Protein AF-A0A2R7LPU3-F1 (afdb_monomer)

Sequence (100 aa):
MRRVLALLLVSAALASQAGAAPKPVAQPRPAASAVTETQSVLPPLIPLAQARGGGDASQCRASCARTYYFCKAGTEDDSCPGQFGQCNARCTATYRRPGT

Mean predicted aligned error: 19.31 Å

Solvent-accessible surface area (backbone atoms only — not comparable to full-atom values): 6733 Å² total; per-residue (Å²): 114,75,69,61,56,54,55,57,59,60,63,62,69,77,70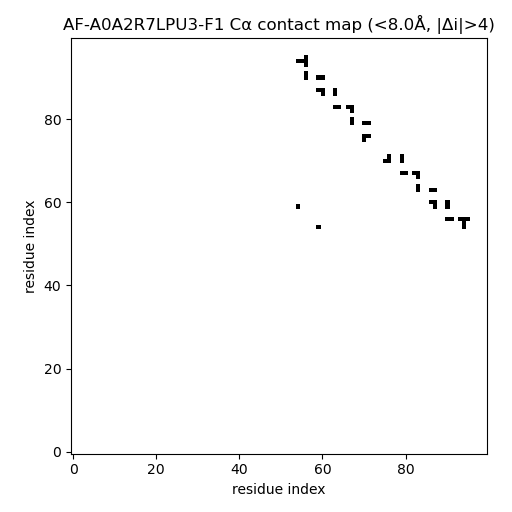,81,84,71,89,82,75,88,81,88,83,86,83,85,86,82,82,89,81,79,92,72,88,72,84,77,81,76,77,79,80,75,75,73,71,72,75,72,79,86,64,51,45,66,60,47,40,54,52,35,48,53,52,32,53,51,41,53,73,76,37,98,50,85,58,35,64,58,55,35,51,52,45,40,52,50,27,49,66,74,48,55,73,90,88,124

Structure (mmCIF, N/CA/C/O backbone):
data_AF-A0A2R7LPU3-F1
#
_entry.id   AF-A0A2R7LPU3-F1
#
loop_
_atom_site.group_PDB
_atom_site.id
_atom_site.type_symbol
_atom_site.label_atom_id
_atom_site.label_alt_id
_atom_site.label_comp_id
_atom_site.label_asym_id
_atom_site.label_entity_id
_atom_site.label_seq_id
_atom_site.pdbx_PDB_ins_code
_atom_site.Cartn_x
_atom_site.Cartn_y
_atom_site.Cartn_z
_atom_site.occupancy
_atom_site.B_iso_or_equiv
_atom_site.auth_seq_id
_atom_site.auth_comp_id
_atom_site.auth_asym_id
_atom_site.auth_atom_id
_atom_site.pdbx_PDB_model_num
ATOM 1 N N . MET A 1 1 ? 19.904 25.163 -18.626 1.00 52.00 1 MET A N 1
ATOM 2 C CA . MET A 1 1 ? 19.034 26.275 -18.173 1.00 52.00 1 MET A CA 1
ATOM 3 C C . MET A 1 1 ? 17.543 26.032 -18.449 1.00 52.00 1 MET A C 1
ATOM 5 O O . MET A 1 1 ? 16.775 25.958 -17.504 1.00 52.00 1 MET A O 1
ATOM 9 N N . ARG A 1 2 ? 17.107 25.839 -19.707 1.00 57.81 2 ARG A N 1
ATOM 10 C CA . ARG A 1 2 ? 15.673 25.747 -20.087 1.00 57.81 2 ARG A CA 1
ATOM 11 C C . ARG A 1 2 ? 14.900 24.559 -19.475 1.00 57.81 2 ARG A C 1
ATOM 13 O O . ARG A 1 2 ? 13.715 24.678 -19.203 1.00 57.81 2 ARG A O 1
ATOM 20 N N . ARG A 1 3 ? 15.586 23.437 -19.212 1.00 58.78 3 ARG A N 1
ATOM 21 C CA . ARG A 1 3 ? 15.003 22.229 -18.588 1.00 58.78 3 ARG A CA 1
ATOM 22 C C . ARG A 1 3 ? 14.752 22.374 -17.082 1.00 58.78 3 ARG A C 1
ATOM 24 O O . ARG A 1 3 ? 13.805 21.798 -16.572 1.00 58.78 3 ARG A O 1
ATOM 31 N N . VAL A 1 4 ? 15.552 23.193 -16.395 1.00 66.19 4 VAL A N 1
ATOM 32 C CA . VAL A 1 4 ? 15.377 23.489 -14.961 1.00 66.19 4 VAL A CA 1
ATOM 33 C C . VAL A 1 4 ? 14.138 24.363 -14.746 1.00 66.19 4 VAL A C 1
ATOM 35 O O . VAL A 1 4 ? 13.370 24.141 -13.819 1.00 66.19 4 VAL A O 1
ATOM 38 N N . LEU A 1 5 ? 13.887 25.293 -15.673 1.00 60.00 5 LEU A N 1
ATOM 39 C CA . LEU A 1 5 ? 12.687 26.133 -15.680 1.00 60.00 5 LEU A CA 1
ATOM 40 C C . LEU A 1 5 ? 11.386 25.328 -15.844 1.00 60.00 5 LEU A C 1
ATOM 42 O O . LEU A 1 5 ? 10.386 25.664 -15.221 1.00 60.00 5 LEU A O 1
ATOM 46 N N . ALA A 1 6 ? 11.398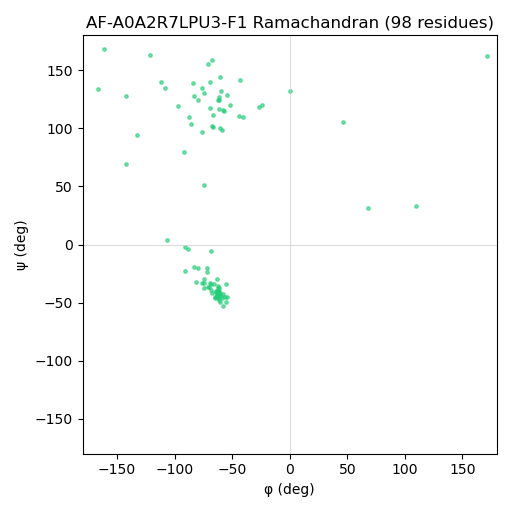 24.247 -16.628 1.00 62.00 6 ALA A N 1
ATOM 47 C CA . ALA A 1 6 ? 10.220 23.396 -16.812 1.00 62.00 6 ALA A CA 1
ATOM 48 C C . ALA A 1 6 ? 9.866 22.587 -15.548 1.00 62.00 6 ALA A C 1
ATOM 50 O O . ALA A 1 6 ? 8.693 22.438 -15.222 1.00 62.00 6 ALA A O 1
ATOM 51 N N . LEU A 1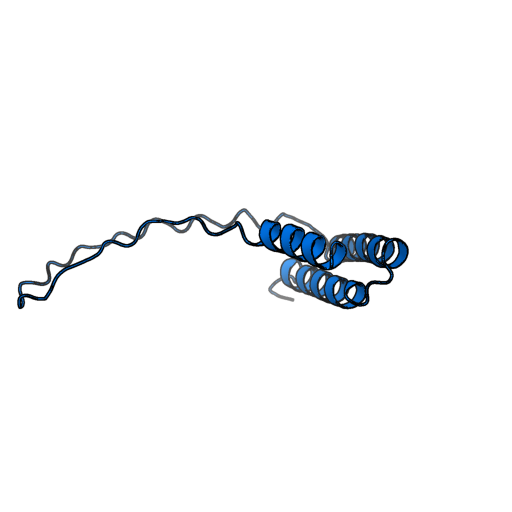 7 ? 10.873 22.121 -14.801 1.00 59.94 7 LEU A N 1
ATOM 52 C CA . LEU A 1 7 ? 10.684 21.377 -13.547 1.00 59.94 7 LEU A CA 1
ATOM 53 C C . LEU A 1 7 ? 10.107 22.248 -12.418 1.00 59.94 7 LEU A C 1
ATOM 55 O O . LEU A 1 7 ? 9.297 21.772 -11.621 1.00 59.94 7 LEU A O 1
ATOM 59 N N . LEU A 1 8 ? 10.471 23.533 -12.382 1.00 60.50 8 LEU A N 1
ATOM 60 C CA . LEU A 1 8 ? 9.927 24.500 -11.420 1.00 60.50 8 LEU A CA 1
ATOM 61 C C . LEU A 1 8 ? 8.448 24.832 -11.677 1.00 60.50 8 LEU A C 1
ATOM 63 O O . LEU A 1 8 ? 7.693 25.042 -10.733 1.00 60.50 8 LEU A O 1
ATOM 67 N N . LEU A 1 9 ? 8.007 24.840 -12.938 1.00 60.81 9 LEU A N 1
ATOM 68 C CA . LEU A 1 9 ? 6.610 25.137 -13.280 1.00 60.81 9 LEU A CA 1
ATOM 69 C C . LEU A 1 9 ? 5.658 23.978 -12.942 1.00 60.81 9 LEU A C 1
ATOM 71 O O . LEU A 1 9 ? 4.522 24.217 -12.544 1.00 60.81 9 LEU A O 1
ATOM 75 N N . VAL A 1 10 ? 6.118 22.727 -13.050 1.00 62.03 10 VAL A N 1
ATOM 76 C CA . VAL A 1 10 ? 5.293 21.536 -12.763 1.00 62.03 10 VAL A CA 1
ATOM 77 C C . VAL A 1 10 ? 5.120 21.303 -11.257 1.00 62.03 10 VAL A C 1
ATOM 79 O O . VAL A 1 10 ? 4.056 20.876 -10.815 1.00 62.03 10 VAL A O 1
ATOM 82 N N . SER A 1 11 ? 6.124 21.644 -10.447 1.00 56.56 11 SER A N 1
ATOM 83 C CA . SER A 1 11 ? 6.059 21.507 -8.983 1.00 56.56 11 SER A CA 1
ATOM 84 C C . SER A 1 11 ? 5.127 22.531 -8.317 1.00 56.56 11 SER A C 1
ATOM 86 O O . SER A 1 11 ? 4.565 22.244 -7.262 1.00 56.56 11 SER A O 1
ATOM 88 N N . ALA A 1 12 ? 4.872 23.676 -8.956 1.00 55.94 12 ALA A N 1
ATOM 89 C CA . ALA A 1 12 ? 3.936 24.682 -8.449 1.00 55.94 12 ALA A CA 1
ATOM 90 C C . ALA A 1 12 ? 2.450 24.269 -8.558 1.00 55.94 12 ALA A C 1
ATOM 92 O O . ALA A 1 12 ? 1.616 24.812 -7.836 1.00 55.94 12 ALA A O 1
ATOM 93 N N . ALA A 1 13 ? 2.099 23.301 -9.415 1.00 54.22 13 ALA A N 1
ATOM 94 C CA . ALA A 1 13 ? 0.701 22.935 -9.667 1.00 54.22 13 ALA A CA 1
ATOM 95 C C . ALA A 1 13 ? 0.099 21.956 -8.636 1.00 54.22 13 ALA A C 1
ATOM 97 O O . ALA A 1 13 ? -1.122 21.885 -8.510 1.00 54.22 13 ALA A O 1
ATOM 98 N N . LEU A 1 14 ? 0.916 21.219 -7.870 1.00 50.94 14 LEU A N 1
ATOM 99 C CA . LEU A 1 14 ? 0.418 20.236 -6.889 1.00 50.94 14 LEU A CA 1
ATOM 100 C C . LEU A 1 14 ? 0.151 20.818 -5.486 1.00 50.94 14 LEU A C 1
ATOM 102 O O . LEU A 1 14 ? -0.363 20.107 -4.627 1.00 50.94 14 LEU A O 1
ATOM 106 N N . ALA A 1 15 ? 0.456 22.097 -5.241 1.00 50.44 15 ALA A N 1
ATOM 107 C CA . ALA A 1 15 ? 0.318 22.718 -3.918 1.00 50.44 15 ALA A CA 1
ATOM 108 C C . ALA A 1 15 ? -1.048 23.393 -3.655 1.00 50.44 15 ALA A C 1
ATOM 110 O O . ALA A 1 15 ? -1.288 23.890 -2.555 1.00 50.44 15 ALA A O 1
ATOM 111 N N . SER A 1 16 ? -1.977 23.413 -4.617 1.00 48.66 16 SER A N 1
ATOM 112 C CA . SER A 1 16 ? -3.294 24.040 -4.43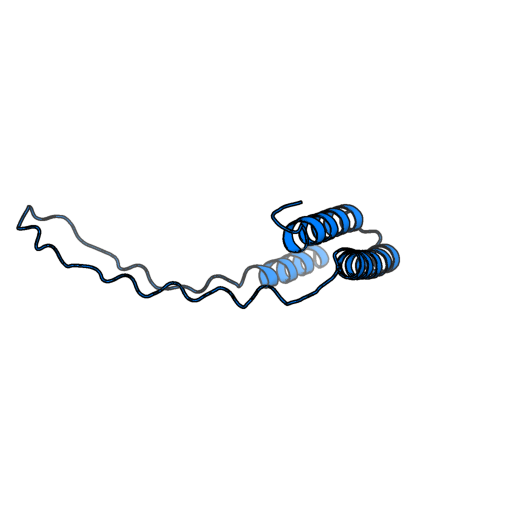3 1.00 48.66 16 SER A CA 1
ATOM 113 C C . SER A 1 16 ? -4.344 23.049 -3.920 1.00 48.66 16 SER A C 1
ATOM 115 O O . SER A 1 16 ? -5.181 22.560 -4.671 1.00 48.66 16 SER A O 1
ATOM 117 N N . GLN A 1 17 ? -4.316 22.783 -2.615 1.00 51.38 17 GLN A N 1
ATOM 118 C CA . GLN A 1 17 ? -5.499 22.470 -1.797 1.00 51.38 17 GLN A CA 1
ATOM 119 C C . GLN A 1 17 ? -5.318 23.134 -0.426 1.00 51.38 17 GLN A C 1
ATOM 121 O O . GLN A 1 17 ? -5.105 22.483 0.590 1.00 51.38 17 GLN A O 1
ATOM 126 N N . ALA A 1 18 ? -5.375 24.461 -0.399 1.00 47.53 18 ALA A N 1
ATOM 127 C CA . ALA A 1 18 ? -5.532 25.214 0.836 1.00 47.53 18 ALA A CA 1
ATOM 128 C C . ALA A 1 18 ? -6.627 26.254 0.594 1.00 47.53 18 ALA A C 1
ATOM 130 O O . ALA A 1 18 ? -6.382 27.320 0.035 1.00 47.53 18 ALA A O 1
ATOM 131 N N . GLY A 1 19 ? -7.864 25.901 0.950 1.00 43.28 19 GLY A N 1
ATOM 132 C CA . GLY A 1 19 ? -8.956 26.862 1.034 1.00 43.28 19 GLY A CA 1
ATOM 133 C C . GLY A 1 19 ? -8.605 27.910 2.086 1.00 43.28 19 GLY A C 1
ATOM 134 O O . GLY A 1 19 ? -8.414 27.582 3.254 1.00 43.28 19 GLY A O 1
ATOM 135 N N . ALA A 1 20 ? -8.466 29.160 1.657 1.00 48.09 20 ALA A N 1
ATOM 136 C CA . ALA A 1 20 ? -8.228 30.292 2.535 1.00 48.09 20 ALA A CA 1
ATOM 137 C C . ALA A 1 20 ? -9.560 30.797 3.105 1.00 48.09 20 ALA A C 1
ATOM 139 O O . ALA A 1 20 ? -10.472 31.131 2.351 1.00 48.09 20 ALA A O 1
ATOM 140 N N . ALA A 1 21 ? -9.638 30.924 4.428 1.00 47.50 21 ALA A N 1
ATOM 141 C CA . ALA A 1 21 ? -10.517 31.891 5.075 1.00 47.50 21 ALA A CA 1
ATOM 142 C C . ALA A 1 21 ? -9.632 33.007 5.670 1.00 47.50 21 ALA A C 1
ATOM 144 O O . ALA A 1 21 ? -8.579 32.703 6.242 1.00 47.50 21 ALA A O 1
ATOM 145 N N . PRO A 1 22 ? -9.993 34.290 5.496 1.00 51.66 22 PRO A N 1
ATOM 146 C CA . PRO A 1 22 ? -9.126 35.416 5.829 1.00 51.66 22 PRO A CA 1
ATOM 147 C C . PRO A 1 22 ? -8.930 35.578 7.344 1.00 51.66 22 PRO A C 1
ATOM 149 O O . PRO A 1 22 ? -9.869 35.453 8.127 1.00 51.66 22 PRO A O 1
ATOM 152 N N . LYS A 1 23 ? -7.695 35.903 7.747 1.00 56.78 23 LYS A N 1
ATOM 153 C CA . LYS A 1 23 ? -7.333 36.344 9.104 1.00 56.78 23 LYS A CA 1
ATOM 154 C C . LYS A 1 23 ? -7.677 37.830 9.274 1.00 56.78 23 LYS A C 1
ATOM 156 O O . LYS A 1 23 ? -7.134 38.639 8.522 1.00 56.78 23 LYS A O 1
ATOM 161 N N . PRO A 1 24 ? -8.478 38.220 10.277 1.00 50.12 24 PRO A N 1
ATOM 162 C CA . PRO A 1 24 ? -8.613 39.621 10.655 1.00 50.12 24 PRO A CA 1
ATOM 163 C C . PRO A 1 24 ? -7.383 40.103 11.449 1.00 50.12 24 PRO A C 1
ATOM 165 O O . PRO A 1 24 ? -6.914 39.432 12.367 1.00 50.12 24 PRO A O 1
ATOM 168 N N . VAL A 1 25 ? -6.889 41.288 11.093 1.00 54.34 25 VAL A N 1
ATOM 169 C CA . VAL A 1 25 ? -5.934 42.160 11.815 1.00 54.34 25 VAL A CA 1
ATOM 170 C C . VAL A 1 25 ? -6.766 43.388 12.227 1.00 54.34 25 VAL A C 1
ATOM 172 O O . VAL A 1 25 ? -7.575 43.820 11.415 1.00 54.34 25 VAL A O 1
ATOM 175 N N . ALA A 1 26 ? -6.705 44.040 13.392 1.00 53.25 26 ALA A N 1
ATOM 176 C CA . ALA A 1 26 ? -5.919 44.002 14.632 1.00 53.25 26 ALA A CA 1
ATOM 177 C C . ALA A 1 26 ? -6.717 44.761 15.726 1.00 53.25 26 ALA A C 1
ATOM 179 O O . ALA A 1 26 ? -7.628 45.499 15.367 1.00 53.25 26 ALA A O 1
ATOM 180 N N . GLN A 1 27 ? -6.335 44.678 17.014 1.00 50.06 27 GLN A N 1
ATOM 181 C CA . GLN A 1 27 ? -5.986 45.839 17.878 1.00 50.06 27 GLN A CA 1
ATOM 182 C C . GLN A 1 27 ? -5.798 45.463 19.372 1.00 50.06 27 GLN A C 1
ATOM 184 O O . GLN A 1 27 ? -6.195 44.371 19.779 1.00 50.06 27 GLN A O 1
ATOM 189 N N . PRO A 1 28 ? -5.135 46.325 20.181 1.00 53.31 28 PRO A N 1
ATOM 190 C CA . PRO A 1 28 ? -4.724 46.041 21.556 1.00 53.31 28 PRO A CA 1
ATOM 191 C C . PRO A 1 28 ? -5.883 45.964 22.565 1.00 53.31 28 PRO A C 1
ATOM 193 O O . PRO A 1 28 ? -6.929 46.582 22.405 1.00 53.31 28 PRO A O 1
ATOM 196 N N . ARG A 1 29 ? -5.616 45.224 23.646 1.00 49.22 29 ARG A N 1
ATOM 197 C CA . ARG A 1 29 ? -6.437 44.949 24.842 1.00 49.22 29 ARG A CA 1
ATOM 198 C C . ARG A 1 29 ? -7.183 46.171 25.421 1.00 49.22 29 ARG A C 1
ATOM 200 O O . ARG A 1 29 ? -6.558 47.208 25.632 1.00 49.22 29 ARG A O 1
ATOM 207 N N . PRO A 1 30 ? -8.426 45.972 25.900 1.00 46.56 30 PRO A N 1
ATOM 208 C CA . PRO A 1 30 ? -8.807 46.453 27.232 1.00 46.56 30 PRO A CA 1
ATOM 209 C C . PRO A 1 30 ? -9.286 45.319 28.152 1.00 46.56 30 PRO A C 1
ATOM 211 O O . PRO A 1 30 ? -9.543 44.193 27.733 1.00 46.56 30 PRO A O 1
ATOM 214 N N . ALA A 1 31 ? -9.300 45.623 29.446 1.00 51.03 31 ALA A N 1
ATOM 215 C CA . ALA A 1 31 ? -9.547 44.714 30.555 1.00 51.03 31 ALA A CA 1
ATOM 216 C C . ALA A 1 31 ? -10.983 44.151 30.627 1.00 51.03 31 ALA A C 1
ATOM 218 O O . ALA A 1 31 ? -11.923 44.722 30.091 1.00 51.03 31 ALA A O 1
ATOM 219 N N . ALA A 1 32 ? -11.063 43.020 31.339 1.00 57.16 32 ALA A N 1
ATOM 220 C CA . ALA A 1 32 ? -12.199 42.297 31.918 1.00 57.16 32 ALA A CA 1
ATOM 221 C C . ALA A 1 32 ? -13.625 42.847 31.722 1.00 57.16 32 ALA A C 1
ATOM 223 O O . ALA A 1 32 ? -13.913 43.968 32.127 1.00 57.16 32 ALA A O 1
ATOM 224 N N . SER A 1 33 ? -14.552 41.967 31.311 1.00 48.00 33 SER A N 1
ATOM 225 C CA . SER A 1 33 ? -15.890 41.851 31.919 1.00 48.00 33 SER A CA 1
ATOM 226 C C . SER A 1 33 ? -16.622 40.567 31.496 1.00 48.00 33 SER A C 1
ATOM 228 O O . SER A 1 33 ? -16.650 40.219 30.322 1.00 48.00 33 SER A O 1
ATOM 230 N N . ALA A 1 34 ? -17.194 39.910 32.512 1.00 53.84 34 ALA A N 1
ATOM 231 C CA . ALA A 1 34 ? -18.290 38.932 32.538 1.00 53.84 34 ALA A CA 1
ATOM 232 C C . ALA A 1 34 ? -18.290 37.766 31.524 1.00 53.84 34 ALA A C 1
ATOM 234 O O . ALA A 1 34 ? -18.700 37.897 30.373 1.00 53.84 34 ALA A O 1
ATOM 235 N N . VAL A 1 35 ? -17.961 36.569 32.025 1.00 48.88 35 VAL A N 1
ATOM 236 C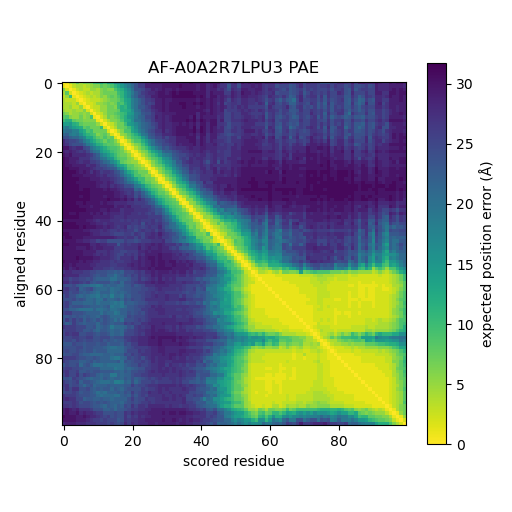 CA . VAL A 1 35 ? -18.279 35.289 31.377 1.00 48.88 35 VAL A CA 1
ATOM 237 C C . VAL A 1 35 ? -19.800 35.115 31.38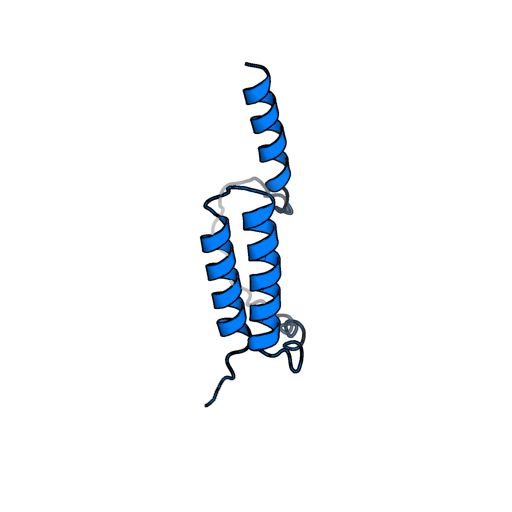6 1.00 48.88 35 VAL A C 1
ATOM 239 O O . VAL A 1 35 ? -20.387 34.765 32.404 1.00 48.88 35 VAL A O 1
ATOM 242 N N . THR A 1 36 ? -20.441 35.383 30.252 1.00 51.94 36 THR A N 1
ATOM 243 C CA . THR A 1 36 ? -21.780 34.862 29.963 1.00 51.94 36 THR A CA 1
ATOM 244 C C . THR A 1 36 ? -21.582 33.495 29.323 1.00 51.94 36 THR A C 1
ATOM 246 O O . THR A 1 36 ? -21.065 33.401 28.207 1.00 51.94 36 THR A O 1
ATOM 249 N N . GLU A 1 37 ? -21.934 32.434 30.050 1.00 59.75 37 GLU A N 1
ATOM 250 C CA . GLU A 1 37 ? -21.933 31.060 29.545 1.00 59.75 37 GLU A CA 1
ATOM 251 C C . GLU A 1 37 ? -22.872 30.962 28.339 1.00 59.75 37 GLU A C 1
ATOM 253 O O . GLU A 1 37 ? -24.092 30.860 28.455 1.00 59.75 37 GLU A O 1
ATOM 258 N N . THR A 1 38 ? -22.286 31.022 27.149 1.00 58.88 38 THR A N 1
ATOM 259 C CA . THR A 1 38 ? -22.992 30.723 25.910 1.00 58.88 38 THR A CA 1
ATOM 260 C C . THR A 1 38 ? -22.897 29.216 25.728 1.00 58.88 38 THR A C 1
ATOM 262 O O . THR A 1 38 ? -21.831 28.702 25.391 1.00 58.88 38 THR A O 1
ATOM 265 N N . GLN A 1 39 ? -23.985 28.493 26.007 1.00 64.50 39 GLN A N 1
ATOM 266 C CA . GLN A 1 39 ? -24.064 27.063 25.717 1.00 64.50 39 GLN A CA 1
ATOM 267 C C . GLN A 1 39 ? -23.902 26.857 24.207 1.00 64.50 39 GLN A C 1
ATOM 269 O O . GLN A 1 39 ? -24.821 27.074 23.420 1.00 64.50 39 GLN A O 1
ATOM 274 N N . SER A 1 40 ? -22.693 26.474 23.804 1.00 59.59 40 SER A N 1
ATOM 275 C CA . SER A 1 40 ? -22.382 26.091 22.435 1.00 59.59 40 SER A CA 1
ATOM 276 C C . SER A 1 40 ? -22.925 24.685 22.210 1.00 59.59 40 SER A C 1
ATOM 278 O O . SER A 1 40 ? -22.310 23.691 22.598 1.00 59.59 40 SER A O 1
ATOM 280 N N . VAL A 1 41 ? -24.122 24.599 21.632 1.00 65.88 41 VAL A N 1
ATOM 281 C CA . VAL A 1 41 ? -24.671 23.337 21.135 1.00 65.88 41 VAL A CA 1
ATOM 282 C C . VAL A 1 41 ? -23.813 22.921 19.942 1.00 65.88 41 VAL A C 1
ATOM 284 O O . VAL A 1 41 ? -23.928 23.484 18.853 1.00 65.88 41 VAL A O 1
ATOM 287 N N . LEU A 1 42 ? -22.907 21.967 20.165 1.00 72.81 42 LEU A N 1
ATOM 288 C CA . LEU A 1 42 ? -22.090 21.392 19.102 1.00 72.81 42 LEU A CA 1
ATOM 289 C C . LEU A 1 42 ? -23.023 20.714 18.080 1.00 72.81 42 LEU A C 1
ATOM 291 O O . LEU A 1 42 ? -23.840 19.878 18.481 1.00 72.81 42 LEU A O 1
ATOM 295 N N . PRO A 1 43 ? -22.925 21.034 16.778 1.00 71.75 43 PRO A N 1
ATOM 296 C CA . PRO A 1 43 ? -23.711 20.344 15.765 1.00 71.75 43 PRO A CA 1
ATOM 297 C C . PRO A 1 43 ? -23.368 18.845 15.769 1.00 71.75 43 PRO A C 1
ATOM 299 O O . PRO A 1 43 ? -22.209 18.480 16.000 1.00 71.75 43 PRO A O 1
ATOM 302 N N . PRO A 1 44 ? -24.352 17.963 15.524 1.00 72.88 44 PRO A N 1
ATOM 303 C CA . PRO A 1 44 ? -24.124 16.526 15.538 1.00 72.88 44 PRO A CA 1
ATOM 304 C C . PRO A 1 44 ? -23.067 16.152 14.495 1.00 72.88 44 PRO A C 1
ATOM 306 O O . PRO A 1 44 ? -23.120 16.587 13.344 1.00 72.88 44 PRO A O 1
ATOM 309 N N . LEU A 1 45 ? -22.096 15.341 14.917 1.00 72.50 45 LEU A N 1
ATOM 310 C CA . LEU A 1 45 ? -21.051 14.805 14.051 1.00 72.50 45 LEU A CA 1
ATOM 311 C C . LEU A 1 45 ? -21.714 14.031 12.906 1.00 72.50 45 LEU A C 1
ATOM 313 O O . LEU A 1 45 ? -22.380 13.021 13.134 1.00 72.50 45 LEU A O 1
ATOM 317 N N . ILE A 1 46 ? -21.540 14.511 11.675 1.00 69.06 46 ILE A N 1
ATOM 318 C CA . ILE A 1 46 ? -21.996 13.803 10.479 1.00 69.06 46 ILE A CA 1
ATOM 319 C C . ILE A 1 46 ? -21.226 12.477 10.428 1.00 69.06 46 ILE A C 1
ATOM 321 O O . ILE A 1 46 ? -19.990 12.510 10.433 1.00 69.06 46 ILE A O 1
ATOM 325 N N . PRO A 1 47 ? -21.905 11.317 10.368 1.00 64.25 47 PRO A N 1
ATOM 326 C CA . PRO A 1 47 ? -21.227 10.050 10.170 1.00 64.25 47 PRO A CA 1
ATOM 327 C C . PRO A 1 47 ? -20.435 10.138 8.869 1.00 64.25 47 PRO A C 1
ATOM 329 O O . PRO A 1 47 ? -21.009 10.296 7.789 1.00 64.25 47 PRO A O 1
ATOM 332 N N . LEU A 1 48 ? -19.107 10.072 8.976 1.00 61.84 48 LEU A N 1
ATOM 333 C CA . LEU A 1 48 ? -18.233 9.904 7.824 1.00 61.84 48 LEU A CA 1
ATOM 334 C C . LEU A 1 48 ? -18.766 8.698 7.055 1.00 61.84 48 LEU A C 1
ATOM 336 O O . LEU A 1 48 ? -18.916 7.628 7.643 1.00 61.84 48 LEU A O 1
ATOM 340 N N . ALA A 1 49 ? -19.145 8.947 5.798 1.00 55.59 49 ALA A N 1
ATOM 341 C CA . ALA A 1 49 ? -19.836 8.040 4.892 1.00 55.59 49 ALA A CA 1
ATOM 342 C C . ALA A 1 49 ? -19.603 6.573 5.252 1.00 55.59 49 ALA A C 1
ATOM 344 O O . ALA A 1 49 ? -18.453 6.131 5.284 1.00 55.59 49 ALA A O 1
ATOM 345 N N . GLN A 1 50 ? -20.708 5.874 5.536 1.00 54.88 50 GLN A N 1
ATOM 346 C CA . GLN A 1 50 ? -20.763 4.460 5.891 1.00 54.88 50 GLN A CA 1
ATOM 347 C C . GLN A 1 50 ? -19.581 3.705 5.296 1.00 54.88 50 GLN A C 1
ATOM 349 O O . GLN A 1 50 ? -19.414 3.718 4.072 1.00 54.88 50 GLN A O 1
ATOM 354 N N . ALA A 1 51 ? -18.751 3.117 6.167 1.00 54.00 51 ALA A N 1
ATOM 355 C CA . ALA A 1 51 ? -17.648 2.253 5.776 1.00 54.00 51 ALA A CA 1
ATOM 356 C C . ALA A 1 51 ? -18.149 1.377 4.630 1.00 54.00 51 ALA A C 1
ATOM 358 O O . ALA A 1 51 ? -19.075 0.594 4.840 1.00 54.00 51 ALA A O 1
ATOM 359 N N . ARG A 1 52 ? -17.645 1.632 3.410 1.00 56.28 52 ARG A N 1
ATOM 360 C CA . ARG A 1 52 ? -18.130 1.003 2.177 1.00 56.28 52 ARG A CA 1
ATOM 361 C C . ARG A 1 52 ? -18.306 -0.481 2.467 1.00 56.28 52 ARG A C 1
ATOM 363 O O . ARG A 1 52 ? -17.324 -1.169 2.741 1.00 56.28 52 ARG A O 1
ATOM 370 N N . GLY A 1 53 ? -19.5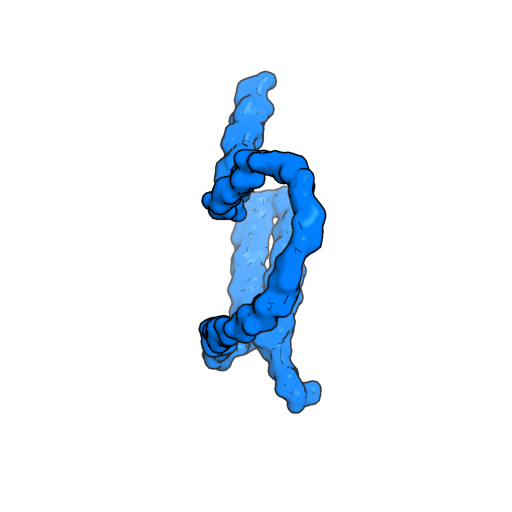62 -0.920 2.501 1.00 49.16 53 GLY A N 1
ATOM 371 C CA . GLY A 1 53 ? -19.900 -2.284 2.862 1.00 49.16 53 GLY A CA 1
ATOM 372 C C . GLY A 1 53 ? -19.132 -3.253 1.971 1.00 49.16 53 GLY A C 1
ATOM 373 O O . GLY A 1 53 ? -19.147 -3.111 0.752 1.00 49.16 53 GLY A O 1
ATOM 374 N N . GLY A 1 54 ? -18.448 -4.208 2.601 1.00 56.47 54 GLY A N 1
ATOM 375 C CA . GLY A 1 54 ? -17.979 -5.434 1.958 1.00 56.47 54 GLY A CA 1
ATOM 376 C C . GLY A 1 54 ? -16.886 -5.287 0.900 1.00 56.47 54 GLY A C 1
ATOM 377 O O . GLY A 1 54 ? -16.872 -6.067 -0.041 1.00 56.47 54 GLY A O 1
ATOM 378 N N . GLY A 1 55 ? -15.980 -4.313 1.003 1.00 62.31 55 GLY A N 1
ATOM 379 C CA . GLY A 1 55 ? -14.733 -4.406 0.238 1.00 62.31 55 GLY A CA 1
ATOM 380 C C . GLY A 1 55 ? -13.804 -5.447 0.870 1.00 62.31 55 GLY A C 1
ATOM 381 O O . GLY A 1 55 ? -13.579 -5.422 2.078 1.00 62.31 55 GLY A O 1
ATOM 382 N N . ASP A 1 56 ? -13.259 -6.368 0.079 1.00 82.19 56 ASP A N 1
ATOM 383 C CA . ASP A 1 56 ? -12.291 -7.342 0.580 1.00 82.19 56 ASP A CA 1
ATOM 384 C C . ASP A 1 56 ? -10.880 -6.747 0.583 1.00 82.19 56 ASP A C 1
ATOM 386 O O . ASP A 1 56 ? -10.431 -6.125 -0.389 1.00 82.19 56 ASP A O 1
ATOM 390 N N . ALA A 1 57 ? -10.113 -7.015 1.644 1.00 88.00 57 ALA A N 1
ATOM 391 C CA . ALA A 1 57 ? -8.706 -6.622 1.701 1.00 88.00 57 ALA A CA 1
ATOM 392 C C . ALA A 1 57 ? -7.911 -7.170 0.498 1.00 88.00 57 ALA A C 1
ATOM 394 O O . ALA A 1 57 ? -7.002 -6.505 0.004 1.00 88.00 57 ALA A O 1
ATOM 395 N N . SER A 1 58 ? -8.259 -8.363 0.004 1.00 88.88 58 SER A N 1
ATOM 396 C CA . SER A 1 58 ? -7.648 -8.984 -1.178 1.00 88.88 58 SER A CA 1
ATOM 397 C C . SER A 1 58 ? -7.918 -8.190 -2.459 1.00 88.88 58 SER A C 1
ATOM 399 O O . SER A 1 58 ? -6.983 -7.929 -3.215 1.00 88.88 58 SER A O 1
ATOM 401 N N . GLN A 1 59 ? -9.158 -7.743 -2.675 1.00 90.88 59 GLN A N 1
ATOM 402 C CA . GLN A 1 59 ? -9.533 -6.922 -3.826 1.00 90.88 59 GLN A CA 1
ATOM 403 C C . GLN A 1 59 ? -8.791 -5.577 -3.805 1.00 90.88 59 GLN A C 1
ATOM 405 O O . GLN A 1 59 ? -8.246 -5.141 -4.824 1.00 90.88 59 GLN A O 1
ATOM 410 N N . CYS A 1 60 ? -8.690 -4.956 -2.626 1.00 92.19 60 CYS A N 1
ATOM 411 C CA . CYS A 1 60 ? -7.926 -3.724 -2.454 1.00 92.19 60 CYS A CA 1
ATOM 412 C C . CYS A 1 60 ? -6.445 -3.925 -2.812 1.00 92.19 60 CYS A C 1
ATOM 414 O O . CYS A 1 60 ? -5.909 -3.192 -3.646 1.00 92.19 60 CYS A O 1
ATOM 416 N N . ARG A 1 61 ? -5.799 -4.971 -2.278 1.00 93.62 61 ARG A N 1
ATOM 417 C CA . ARG A 1 61 ? -4.389 -5.280 -2.580 1.00 93.62 61 ARG A CA 1
ATOM 418 C C . ARG A 1 61 ? -4.159 -5.606 -4.058 1.00 93.62 61 ARG A C 1
ATOM 420 O O . ARG A 1 61 ? -3.157 -5.175 -4.624 1.00 93.62 61 ARG A O 1
ATOM 427 N N . ALA A 1 62 ? -5.094 -6.299 -4.710 1.00 94.06 62 ALA A N 1
ATOM 428 C CA . ALA A 1 62 ? -5.019 -6.575 -6.145 1.00 94.06 62 ALA A CA 1
ATOM 429 C C . ALA A 1 62 ? -5.019 -5.284 -6.985 1.00 94.06 62 ALA A C 1
ATOM 431 O O . ALA A 1 62 ? -4.282 -5.180 -7.968 1.00 94.06 62 ALA A O 1
ATOM 432 N N . SER A 1 63 ? -5.789 -4.269 -6.576 1.00 94.38 63 SER A N 1
ATOM 433 C CA . SER A 1 63 ? -5.760 -2.956 -7.234 1.00 94.38 63 SER A CA 1
ATOM 434 C C . SER A 1 63 ? -4.429 -2.222 -7.020 1.00 94.38 63 SER A C 1
ATOM 436 O O . SER A 1 63 ? -3.871 -1.707 -7.989 1.00 94.38 63 SER A O 1
ATOM 438 N N . CYS A 1 64 ? -3.864 -2.259 -5.804 1.00 95.69 64 CYS A N 1
ATOM 439 C CA . CYS A 1 64 ? -2.532 -1.713 -5.520 1.00 95.69 64 CYS A CA 1
ATOM 440 C C . CYS A 1 64 ? -1.458 -2.370 -6.399 1.00 95.69 64 CYS A C 1
ATOM 442 O O . CYS A 1 64 ? -0.600 -1.679 -6.946 1.00 95.69 64 CYS A O 1
ATOM 444 N N . ALA A 1 65 ? -1.522 -3.696 -6.565 1.00 95.75 65 ALA A N 1
ATOM 445 C CA . ALA A 1 65 ? -0.569 -4.442 -7.381 1.00 95.75 65 ALA A CA 1
ATOM 446 C C . ALA A 1 65 ? -0.640 -4.022 -8.852 1.00 95.75 65 ALA A C 1
ATOM 448 O O . ALA A 1 65 ? 0.391 -3.752 -9.461 1.00 95.75 65 ALA A O 1
ATOM 449 N N . ARG A 1 66 ? -1.850 -3.880 -9.410 1.00 95.12 66 ARG A N 1
ATOM 450 C CA . ARG A 1 66 ? -2.034 -3.400 -10.787 1.00 95.12 66 ARG A CA 1
ATOM 451 C C . ARG A 1 66 ? -1.355 -2.046 -11.002 1.00 95.12 66 ARG A C 1
ATOM 453 O O . ARG A 1 66 ? -0.582 -1.900 -11.944 1.00 95.12 66 ARG A O 1
ATOM 460 N N . THR A 1 67 ? -1.605 -1.083 -10.118 1.00 93.06 67 THR A N 1
ATOM 461 C CA . THR A 1 67 ? -0.981 0.246 -10.200 1.00 93.06 67 THR A CA 1
ATOM 462 C C . THR A 1 67 ? 0.537 0.167 -10.070 1.00 93.06 67 THR A C 1
ATOM 464 O O . THR A 1 67 ? 1.242 0.835 -10.819 1.00 93.06 67 THR A O 1
ATOM 467 N N . TYR A 1 68 ? 1.052 -0.679 -9.175 1.00 94.94 68 TYR A N 1
ATOM 468 C CA . TYR A 1 68 ? 2.490 -0.899 -9.031 1.00 94.94 68 TYR A CA 1
ATOM 469 C C . TYR A 1 68 ? 3.131 -1.430 -10.316 1.00 94.94 68 TYR A C 1
ATOM 471 O O . TYR A 1 68 ? 4.172 -0.920 -10.724 1.00 94.94 68 TYR A O 1
ATOM 479 N N . TYR A 1 69 ? 2.506 -2.404 -10.982 1.00 93.50 69 TYR A N 1
ATOM 480 C CA . TYR A 1 69 ? 3.035 -2.942 -12.235 1.00 93.50 69 TYR A CA 1
ATOM 481 C C . TYR A 1 69 ? 3.099 -1.881 -13.332 1.00 93.50 69 TYR A C 1
ATOM 483 O O . TYR A 1 69 ? 4.113 -1.789 -14.018 1.00 93.50 69 TYR A O 1
ATOM 491 N N . PHE A 1 70 ? 2.070 -1.039 -13.461 1.00 92.44 70 PHE A N 1
ATOM 492 C CA . PHE A 1 70 ? 2.099 0.067 -14.421 1.00 92.44 70 PHE A CA 1
ATOM 493 C C . PHE A 1 70 ? 3.114 1.148 -14.048 1.00 92.44 70 PHE A C 1
ATOM 495 O O . PHE A 1 70 ? 3.807 1.643 -14.929 1.00 92.44 70 PHE A O 1
ATOM 502 N N . CYS A 1 71 ? 3.243 1.470 -12.759 1.00 93.06 71 CYS A N 1
ATOM 503 C CA . CYS A 1 71 ? 4.259 2.395 -12.259 1.00 93.06 71 CYS A CA 1
ATOM 504 C C . CYS A 1 71 ? 5.658 1.897 -12.638 1.00 93.06 71 CYS A C 1
ATOM 506 O O . CYS A 1 71 ? 6.402 2.598 -13.310 1.00 93.06 71 CYS A O 1
ATOM 508 N N . LYS A 1 72 ? 5.972 0.640 -12.312 1.00 91.25 72 LYS A N 1
ATOM 509 C CA . LYS A 1 72 ? 7.281 0.040 -12.584 1.00 91.25 72 LYS A CA 1
ATOM 510 C C . LYS A 1 72 ? 7.577 -0.120 -14.079 1.00 91.25 72 LYS A C 1
ATOM 512 O O . LYS A 1 72 ? 8.730 -0.048 -14.479 1.00 91.25 72 LYS A O 1
ATOM 517 N N . ALA A 1 73 ? 6.557 -0.386 -14.895 1.00 89.62 73 ALA A N 1
ATOM 518 C CA . ALA A 1 73 ? 6.727 -0.577 -16.334 1.00 89.62 73 ALA A CA 1
ATOM 519 C C . ALA A 1 73 ? 6.804 0.745 -17.116 1.00 89.62 73 ALA A C 1
ATOM 521 O O . ALA A 1 73 ? 7.464 0.800 -18.148 1.00 89.62 73 ALA A O 1
ATOM 522 N N . GLY A 1 74 ? 6.101 1.787 -16.661 1.00 81.44 74 GLY A N 1
ATOM 523 C CA . GLY A 1 74 ? 6.049 3.089 -17.335 1.00 81.44 74 GLY A CA 1
ATOM 524 C C . GLY A 1 74 ? 7.122 4.071 -16.872 1.00 81.44 74 GLY A C 1
ATOM 525 O O . GLY A 1 74 ? 7.460 4.999 -17.603 1.00 81.44 74 GLY A O 1
ATOM 526 N N . THR A 1 75 ? 7.656 3.870 -15.670 1.00 69.88 75 THR A N 1
ATOM 527 C CA . THR A 1 75 ? 8.687 4.712 -15.067 1.00 69.88 75 THR A CA 1
ATOM 528 C C . THR A 1 75 ? 9.667 3.829 -14.300 1.00 69.88 75 THR A C 1
ATOM 530 O O . THR A 1 75 ? 9.252 3.051 -13.444 1.00 69.88 75 THR A O 1
ATOM 533 N N . GLU A 1 76 ? 10.968 3.963 -14.562 1.00 76.81 76 GLU A N 1
ATOM 534 C CA . GLU A 1 76 ? 12.030 3.387 -13.717 1.00 76.81 76 GLU A CA 1
ATOM 535 C C . GLU A 1 76 ? 12.169 4.211 -12.420 1.00 76.81 76 GLU A C 1
ATOM 537 O O . GLU A 1 76 ? 13.235 4.716 -12.087 1.00 76.81 76 GLU A O 1
ATOM 542 N N . ASP A 1 77 ? 11.045 4.433 -11.735 1.00 81.31 77 ASP A N 1
ATOM 543 C CA . ASP A 1 77 ? 10.949 5.261 -10.539 1.00 81.31 77 ASP A CA 1
ATOM 544 C C . ASP A 1 77 ? 11.018 4.380 -9.283 1.00 81.31 77 ASP A C 1
ATOM 546 O O . ASP A 1 77 ? 10.164 3.517 -9.034 1.00 81.31 77 ASP A O 1
ATOM 550 N N . ASP A 1 78 ? 12.036 4.624 -8.459 1.00 87.62 78 ASP A N 1
ATOM 551 C CA . ASP A 1 78 ? 12.281 3.902 -7.205 1.00 87.62 78 ASP A CA 1
ATOM 552 C C . ASP A 1 78 ? 11.232 4.186 -6.113 1.00 87.62 78 ASP A C 1
ATOM 554 O O . ASP A 1 78 ? 11.231 3.544 -5.059 1.00 87.62 78 ASP A O 1
ATOM 558 N N . SER A 1 79 ? 10.295 5.110 -6.343 1.00 90.19 79 SER A N 1
ATOM 559 C CA . SER A 1 79 ? 9.176 5.400 -5.439 1.00 90.19 79 SER A CA 1
ATOM 560 C C . SER A 1 79 ? 8.040 4.387 -5.578 1.00 90.19 79 SER A C 1
ATOM 562 O O . SER A 1 79 ? 7.238 4.245 -4.647 1.00 90.19 79 SER A O 1
ATOM 564 N N . CYS A 1 80 ? 7.952 3.656 -6.700 1.00 92.12 80 CYS A N 1
ATOM 565 C CA . CYS A 1 80 ? 6.871 2.692 -6.946 1.00 92.12 80 CYS A CA 1
ATOM 566 C C . CYS A 1 80 ? 6.727 1.642 -5.817 1.00 92.12 80 CYS A C 1
ATOM 568 O O . CYS A 1 80 ? 5.597 1.411 -5.371 1.00 92.12 80 CYS A O 1
ATOM 570 N N . PRO A 1 81 ? 7.807 1.022 -5.289 1.00 93.88 81 PRO A N 1
ATOM 571 C CA . PRO A 1 81 ? 7.723 0.116 -4.140 1.00 93.88 81 PRO A CA 1
ATOM 572 C C . PRO A 1 81 ? 7.195 0.791 -2.866 1.00 93.88 81 PRO A C 1
ATOM 574 O O . PRO A 1 81 ? 6.388 0.195 -2.151 1.00 93.88 81 PRO A O 1
ATOM 577 N N . GLY A 1 82 ? 7.603 2.035 -2.592 1.00 94.94 82 GLY A N 1
ATOM 578 C CA . GLY A 1 82 ? 7.142 2.794 -1.424 1.00 94.94 82 GLY A CA 1
ATOM 579 C C . GLY A 1 82 ? 5.646 3.108 -1.492 1.00 94.94 82 GLY A C 1
ATOM 580 O O . GLY A 1 82 ? 4.904 2.855 -0.540 1.00 94.94 82 GLY A O 1
ATOM 581 N N . GLN A 1 83 ? 5.181 3.566 -2.656 1.00 93.75 83 GLN A N 1
ATOM 582 C CA . GLN A 1 83 ? 3.763 3.831 -2.921 1.00 93.75 83 GLN A CA 1
ATOM 583 C C . GLN A 1 83 ? 2.918 2.551 -2.844 1.00 93.75 83 GLN A C 1
ATOM 585 O O . GLN A 1 83 ? 1.828 2.545 -2.264 1.00 93.75 83 GLN A O 1
ATOM 590 N N . PHE A 1 84 ? 3.437 1.434 -3.364 1.00 94.94 84 PHE A N 1
ATOM 591 C CA . PHE A 1 84 ? 2.791 0.129 -3.239 1.00 94.94 84 PHE A CA 1
ATOM 592 C C . PHE A 1 84 ? 2.665 -0.317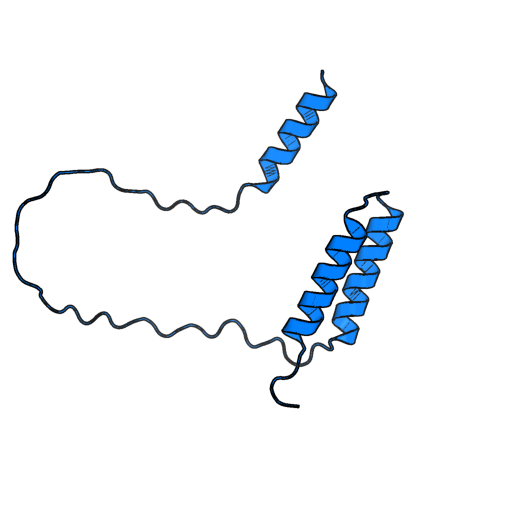 -1.777 1.00 94.94 84 PHE A C 1
ATOM 594 O O . PHE A 1 84 ? 1.585 -0.736 -1.351 1.00 94.94 84 PHE A O 1
ATOM 601 N N . GLY A 1 85 ? 3.738 -0.178 -0.991 1.00 96.12 85 GLY A N 1
ATOM 602 C CA . GLY A 1 85 ? 3.737 -0.483 0.439 1.00 96.12 85 GLY A CA 1
ATOM 603 C C . GLY A 1 85 ? 2.699 0.338 1.206 1.00 96.12 85 GLY A C 1
ATOM 604 O O . GLY A 1 85 ? 1.907 -0.220 1.970 1.00 96.12 85 GLY A O 1
ATOM 605 N N . GLN A 1 86 ? 2.629 1.644 0.938 1.00 95.94 86 GLN A N 1
ATOM 606 C CA . GLN A 1 86 ? 1.641 2.531 1.554 1.00 95.94 86 GLN A CA 1
ATOM 607 C C . GLN A 1 86 ? 0.201 2.157 1.162 1.00 95.94 86 GLN A C 1
ATOM 609 O O . GLN A 1 86 ? -0.690 2.125 2.016 1.00 95.94 86 GLN A O 1
ATOM 614 N N . CYS A 1 87 ? -0.029 1.809 -0.108 1.00 95.25 87 CYS A N 1
ATOM 615 C CA . CYS A 1 87 ? -1.329 1.347 -0.597 1.00 95.25 87 CYS A CA 1
ATOM 616 C C . CYS A 1 87 ? -1.777 0.060 0.115 1.00 95.25 87 CYS A C 1
ATOM 618 O O . CYS A 1 87 ? -2.894 -0.002 0.636 1.00 95.25 87 CYS A O 1
ATOM 620 N N . ASN A 1 88 ? -0.887 -0.932 0.223 1.00 94.75 88 ASN A N 1
ATOM 621 C CA . ASN A 1 88 ? -1.162 -2.182 0.933 1.00 94.75 88 ASN A CA 1
ATOM 622 C C . ASN A 1 88 ? -1.469 -1.959 2.418 1.00 94.75 88 ASN A C 1
ATOM 624 O O . ASN A 1 88 ? -2.419 -2.545 2.940 1.00 94.75 88 ASN A O 1
ATOM 628 N N . ALA A 1 89 ? -0.699 -1.105 3.097 1.00 94.00 89 ALA A N 1
ATOM 629 C CA . ALA A 1 89 ? -0.928 -0.787 4.504 1.00 94.00 89 ALA A CA 1
ATOM 630 C C . ALA A 1 89 ? -2.311 -0.154 4.720 1.00 94.00 89 ALA A C 1
ATOM 632 O O . ALA A 1 89 ? -3.033 -0.544 5.641 1.00 94.00 89 ALA A O 1
ATOM 633 N N . ARG A 1 90 ? -2.721 0.755 3.826 1.00 92.06 90 ARG A N 1
ATOM 634 C CA . ARG A 1 90 ? -4.058 1.358 3.859 1.00 92.06 90 ARG A CA 1
ATOM 635 C C . ARG A 1 90 ? -5.156 0.316 3.654 1.00 92.06 90 ARG A C 1
ATOM 637 O O . ARG A 1 90 ? -6.110 0.313 4.421 1.00 92.06 90 ARG A O 1
ATOM 644 N N . CYS A 1 91 ? -5.001 -0.605 2.699 1.00 91.38 91 CYS A N 1
ATOM 645 C CA . CYS A 1 91 ? -5.945 -1.715 2.526 1.00 91.38 91 CYS A CA 1
ATOM 646 C C . CYS A 1 91 ? -6.101 -2.533 3.815 1.00 91.38 91 CYS A C 1
ATOM 648 O O . CYS A 1 91 ? -7.217 -2.832 4.231 1.00 91.38 91 CYS A O 1
ATOM 650 N N . THR A 1 92 ? -4.994 -2.868 4.479 1.00 87.31 92 THR A N 1
ATOM 651 C CA . THR A 1 92 ? -5.047 -3.591 5.753 1.00 87.31 92 THR A CA 1
ATOM 652 C C . THR A 1 92 ? -5.756 -2.773 6.828 1.00 87.31 92 THR A C 1
ATOM 654 O O . THR A 1 92 ? -6.626 -3.308 7.499 1.00 87.31 92 THR A O 1
ATOM 657 N N . ALA A 1 93 ? -5.452 -1.484 6.976 1.00 87.62 93 ALA A N 1
ATOM 658 C CA . ALA A 1 93 ? -6.089 -0.636 7.984 1.00 87.62 93 ALA A CA 1
ATOM 659 C C . ALA A 1 93 ? -7.600 -0.458 7.751 1.00 87.62 93 ALA A C 1
ATOM 661 O O . ALA A 1 93 ? -8.371 -0.480 8.706 1.00 87.62 93 ALA A O 1
ATOM 662 N N . THR A 1 94 ? -8.027 -0.305 6.495 1.00 85.38 94 THR A N 1
ATOM 663 C CA . THR A 1 94 ? -9.435 -0.079 6.136 1.00 85.38 94 THR A CA 1
ATOM 664 C C . THR A 1 94 ? -10.288 -1.338 6.265 1.00 85.38 94 THR A C 1
ATOM 666 O O . THR A 1 94 ? -11.442 -1.248 6.674 1.00 85.38 94 THR A O 1
ATOM 669 N N . TYR A 1 95 ? -9.735 -2.503 5.924 1.00 84.12 95 TYR A N 1
ATOM 670 C CA . TYR A 1 95 ? -10.488 -3.760 5.861 1.00 84.12 95 TYR A CA 1
ATOM 671 C C . TYR A 1 95 ? -10.171 -4.724 7.009 1.00 84.12 95 TYR A C 1
ATOM 673 O O . TYR A 1 95 ? -10.685 -5.844 7.039 1.00 84.12 95 TYR A O 1
ATOM 681 N N . ARG A 1 96 ? -9.338 -4.316 7.975 1.00 75.88 96 ARG A N 1
ATOM 682 C CA . ARG A 1 96 ? -9.161 -5.057 9.224 1.00 75.88 96 ARG A CA 1
ATOM 683 C C . ARG A 1 96 ? -10.464 -4.981 10.009 1.00 75.88 96 ARG A C 1
ATOM 685 O O . ARG A 1 96 ? -10.848 -3.922 10.497 1.00 75.88 96 ARG A O 1
ATOM 692 N N . ARG A 1 97 ? -11.138 -6.122 10.125 1.00 65.88 97 ARG A N 1
ATOM 693 C CA . ARG A 1 97 ? -12.353 -6.255 10.926 1.00 65.88 97 ARG A CA 1
ATOM 694 C C . ARG A 1 97 ? -12.014 -5.949 12.394 1.00 65.88 97 ARG A C 1
ATOM 696 O O . ARG A 1 97 ? -11.112 -6.590 12.936 1.00 65.88 97 ARG A O 1
ATOM 703 N N . PRO A 1 98 ? -12.689 -4.997 13.055 1.00 56.91 98 PRO A N 1
ATOM 704 C CA . PRO A 1 98 ? -12.586 -4.858 14.501 1.00 56.91 98 PRO A CA 1
ATOM 705 C C . PRO A 1 98 ? -13.285 -6.066 15.145 1.00 56.91 98 PRO A C 1
ATOM 707 O O . PRO A 1 98 ? -14.482 -6.242 14.934 1.00 56.91 98 PRO A O 1
ATOM 710 N N . GLY A 1 99 ? -12.561 -6.905 15.893 1.00 59.72 99 GLY A N 1
ATOM 711 C CA . GLY A 1 99 ? -13.173 -7.936 16.750 1.00 59.72 99 GLY A CA 1
ATOM 712 C C . GLY A 1 99 ? -13.023 -9.405 16.332 1.00 59.72 99 GLY A C 1
ATOM 713 O O . GLY A 1 99 ? -13.927 -10.189 16.600 1.00 59.72 99 GLY A O 1
ATOM 714 N N . THR A 1 100 ? -11.907 -9.793 15.714 1.00 48.62 100 THR A N 1
ATOM 715 C CA . THR A 1 100 ? -11.434 -11.194 15.727 1.00 48.62 100 THR A CA 1
ATOM 716 C C . THR A 1 100 ? -10.137 -11.286 16.500 1.00 48.62 100 THR A C 1
ATOM 718 O O . THR A 1 100 ? -9.265 -10.434 16.198 1.00 48.62 100 THR A O 1
#

Secondary structure (DSSP, 8-state):
-HHHHHHHHHHGGGG------PPP--------------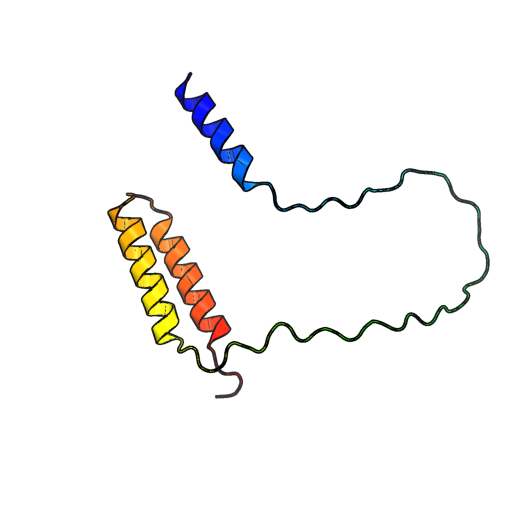---PPP----S---TT--HHHHHHHHHHHHHHHHHH---TTHHHHHHHHHHHHHHHH--TT-

Radius of gyration: 24.31 Å; Cα contacts (8 Å, |Δi|>4): 27; chains: 1; bounding box: 44×58×53 Å

Foldseek 3Di:
DVVVVVVVVVVVPVPPDDDDDDDDDDDDDDDDDDDDPDPPPDPDDDPPPPLPPDDDLVNQLVVLVVVLVCCVVVDVDPCSVVSSVVSSVVSCVSRVDPDD

pLDDT: mean 70.4, std 17.76, range [43.28, 96.12]